Protein AF-A0A2N1PEF2-F1 (afdb_monomer_lite)

Secondary structure (DSSP, 8-state):
--SSHHHHHHHHHTTS-----SHHHHHHHHHHHHHHHHHHHHSSTTGGGSSEE-S-EE----SEETTEEEEEEES-TTTB-TT-EE---SSPBPPGGG-TT--GGGGTT--B-EEEEEEEEEEETTEEEEEEEEEEE---TT----TT--

Structure (mmCIF, N/CA/C/O backbone):
data_AF-A0A2N1PEF2-F1
#
_entry.id   AF-A0A2N1PEF2-F1
#
loop_
_atom_site.group_PDB
_atom_site.id
_atom_site.type_symbol
_atom_site.label_atom_id
_atom_site.label_alt_id
_atom_site.label_comp_id
_atom_site.label_asym_id
_atom_site.label_entity_id
_atom_site.label_seq_id
_atom_site.pdbx_PDB_ins_code
_atom_site.Cartn_x
_atom_site.Cartn_y
_atom_site.Cartn_z
_atom_site.occupancy
_atom_site.B_iso_or_equiv
_atom_site.auth_seq_id
_atom_site.auth_comp_id
_atom_site.auth_asym_id
_atom_site.auth_atom_id
_atom_site.pdbx_PDB_model_num
ATOM 1 N N . MET A 1 1 ? -37.847 20.681 74.603 1.00 48.91 1 MET A N 1
ATOM 2 C CA . MET A 1 1 ? -37.487 19.492 73.796 1.00 48.91 1 MET A CA 1
ATOM 3 C C . MET A 1 1 ? -37.968 19.676 72.354 1.00 48.91 1 MET A C 1
ATOM 5 O O . MET A 1 1 ? -39.113 19.333 72.107 1.00 48.91 1 MET A O 1
ATOM 9 N N . ARG A 1 2 ? -37.199 20.289 71.426 1.00 50.56 2 ARG A N 1
ATOM 10 C CA . ARG A 1 2 ? -37.565 20.309 69.977 1.00 50.56 2 ARG A CA 1
ATOM 11 C C . ARG A 1 2 ? -36.573 20.969 68.991 1.00 50.56 2 ARG A C 1
ATOM 13 O O . ARG A 1 2 ? -37.009 21.452 67.956 1.00 50.56 2 ARG A O 1
ATOM 20 N N . LYS A 1 3 ? -35.264 21.057 69.276 1.00 48.34 3 LYS A N 1
ATOM 21 C CA . LYS A 1 3 ? -34.324 21.768 68.368 1.00 48.34 3 LYS A CA 1
ATOM 22 C C . LYS A 1 3 ? -33.043 21.025 67.971 1.00 48.34 3 LYS A C 1
ATOM 24 O O . LYS A 1 3 ? -32.338 21.507 67.099 1.00 48.34 3 LYS A O 1
ATOM 29 N N . THR A 1 4 ? -32.769 19.839 68.511 1.00 49.47 4 THR A N 1
ATOM 30 C CA . THR A 1 4 ? -31.557 19.066 68.166 1.00 49.47 4 THR A CA 1
ATOM 31 C C . THR A 1 4 ? -31.777 17.995 67.094 1.00 49.47 4 THR A C 1
ATOM 33 O O . THR A 1 4 ? -30.812 17.485 66.543 1.00 49.47 4 THR A O 1
ATOM 36 N N . TRP A 1 5 ? -33.027 17.687 66.731 1.00 48.59 5 TRP A N 1
ATOM 37 C CA . TRP A 1 5 ? -33.340 16.625 65.760 1.00 48.59 5 TRP A CA 1
ATOM 38 C C . TRP A 1 5 ? -33.164 17.028 64.287 1.00 48.59 5 TRP A C 1
ATOM 40 O O . TRP A 1 5 ? -32.996 16.166 63.435 1.00 48.59 5 TRP A O 1
ATOM 50 N N . ILE A 1 6 ? -33.164 18.328 63.977 1.00 52.44 6 ILE A N 1
ATOM 51 C CA . ILE A 1 6 ? -33.054 18.815 62.590 1.00 52.44 6 ILE A CA 1
ATOM 52 C C . ILE A 1 6 ? -31.586 18.828 62.121 1.00 52.44 6 ILE A C 1
ATOM 54 O O . ILE A 1 6 ? -31.307 18.573 60.954 1.00 52.44 6 ILE A O 1
ATOM 58 N N . LEU A 1 7 ? -30.630 19.029 63.036 1.00 47.38 7 LEU A N 1
ATOM 59 C CA . LEU A 1 7 ? -29.196 19.055 62.712 1.00 47.38 7 LEU A CA 1
ATOM 60 C C . LEU A 1 7 ? -28.595 17.656 62.482 1.00 47.38 7 LEU A C 1
ATOM 62 O O . LEU A 1 7 ? -27.690 17.524 61.664 1.00 47.38 7 LEU A O 1
ATOM 66 N N . SER A 1 8 ? -29.128 16.600 63.111 1.00 47.56 8 SER A N 1
ATOM 67 C CA . SER A 1 8 ? -28.684 15.219 62.840 1.00 47.56 8 SER A CA 1
ATOM 68 C C . SER A 1 8 ? -29.254 14.618 61.553 1.00 47.56 8 SER A C 1
ATOM 70 O O . SER A 1 8 ? -28.686 13.657 61.047 1.00 47.56 8 SER A O 1
ATOM 72 N N . PHE A 1 9 ? -30.336 15.171 60.992 1.00 50.09 9 PHE A N 1
ATOM 73 C CA . PHE A 1 9 ? -30.920 14.650 59.749 1.00 50.09 9 PHE A CA 1
ATOM 74 C C . PHE A 1 9 ? -30.227 15.207 58.493 1.00 50.09 9 PHE A C 1
ATOM 76 O O . PHE A 1 9 ? -30.11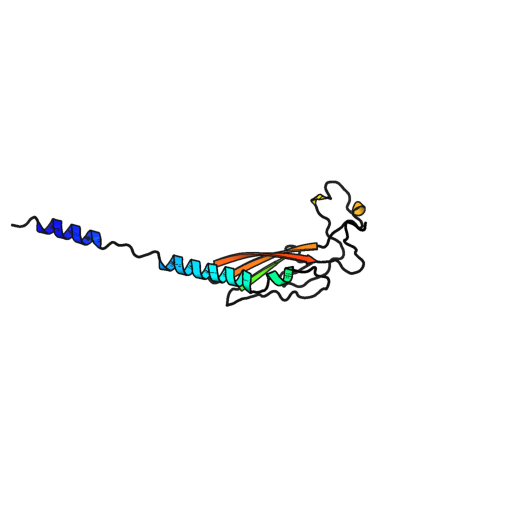1 14.516 57.486 1.00 50.09 9 PHE A O 1
ATOM 83 N N . ILE A 1 10 ? -29.690 16.430 58.568 1.00 51.28 10 ILE A N 1
ATOM 84 C CA . ILE A 1 10 ? -28.969 17.075 57.456 1.00 51.28 10 ILE A CA 1
ATOM 85 C C . ILE A 1 10 ? -27.554 16.489 57.282 1.00 51.28 10 ILE A C 1
ATOM 87 O O . ILE A 1 10 ? -27.076 16.381 56.156 1.00 51.28 10 ILE A O 1
ATOM 91 N N . LEU A 1 11 ? -26.912 16.022 58.361 1.00 47.91 11 LEU A N 1
ATOM 92 C CA . LEU A 1 11 ? -25.571 15.416 58.303 1.00 47.91 11 LEU A CA 1
ATOM 93 C C . LEU A 1 11 ? -25.562 13.983 57.722 1.00 47.91 11 LEU A C 1
ATOM 95 O O . LEU A 1 11 ? -24.517 13.496 57.301 1.00 47.91 11 LEU A O 1
ATOM 99 N N . LEU A 1 12 ? -26.714 13.303 57.684 1.00 49.22 12 LEU A N 1
ATOM 100 C CA . LEU A 1 12 ? -26.835 11.938 57.148 1.00 49.22 12 LEU A CA 1
ATOM 101 C C . LEU A 1 12 ? -27.172 11.898 55.648 1.00 49.22 12 LEU A C 1
ATOM 103 O O . LEU A 1 12 ? -26.946 10.881 54.999 1.00 49.22 12 LEU A O 1
ATOM 107 N N . ILE A 1 13 ? -27.664 13.005 55.083 1.00 50.69 13 ILE A N 1
ATOM 108 C CA . ILE A 1 13 ? -27.998 13.115 53.653 1.00 50.69 13 ILE A CA 1
ATOM 109 C C . ILE A 1 13 ? -26.765 13.503 52.816 1.00 50.69 13 ILE A C 1
ATOM 111 O O . ILE A 1 13 ? -26.676 13.142 51.645 1.00 50.69 13 ILE A O 1
ATOM 115 N N . SER A 1 14 ? -25.758 14.150 53.410 1.00 50.22 14 SER A N 1
ATOM 116 C CA . SER A 1 14 ? -24.517 14.526 52.715 1.00 50.22 14 SER A CA 1
ATOM 117 C C . SER A 1 14 ? -23.540 13.367 52.467 1.00 50.22 14 SER A C 1
ATOM 119 O O . SER A 1 14 ? -22.547 13.562 51.776 1.00 50.22 14 SER A O 1
ATOM 121 N N . LEU A 1 15 ? -23.800 12.168 53.001 1.00 51.78 15 LEU A N 1
ATOM 122 C CA . LEU A 1 15 ? -22.944 10.984 52.817 1.00 51.78 15 LEU A CA 1
ATOM 123 C C . LEU A 1 15 ? -23.380 10.048 51.676 1.00 51.78 15 LEU A C 1
ATOM 125 O O . LEU A 1 15 ? -22.686 9.072 51.412 1.00 51.78 15 LEU A O 1
ATOM 129 N N . PHE A 1 16 ? -24.479 10.347 50.972 1.00 49.69 16 PHE A N 1
ATOM 130 C CA . PHE A 1 16 ? -24.969 9.522 49.854 1.00 49.69 16 PHE A CA 1
ATOM 131 C C . PHE A 1 16 ? -24.700 10.095 48.455 1.00 49.69 16 PHE A C 1
ATOM 133 O O . PHE A 1 16 ? -25.044 9.460 47.463 1.00 49.69 16 PHE A O 1
ATOM 140 N N . LEU A 1 17 ? -24.009 11.233 48.342 1.00 52.44 17 LEU A N 1
ATOM 141 C CA . LEU A 1 17 ? -23.445 11.711 47.072 1.00 52.44 17 LEU A CA 1
ATOM 142 C C . LEU A 1 17 ? -22.046 11.112 46.846 1.00 52.44 17 LEU A C 1
ATOM 144 O O . LEU A 1 17 ? -21.080 11.817 46.570 1.00 52.44 17 LEU A O 1
ATOM 148 N N . ALA A 1 18 ? -21.924 9.790 46.969 1.00 58.78 18 ALA A N 1
ATOM 149 C CA . ALA A 1 18 ? -20.826 9.074 46.336 1.00 58.78 18 ALA A CA 1
ATOM 150 C C . ALA A 1 18 ? -21.165 8.993 44.843 1.00 58.78 18 ALA A C 1
ATOM 152 O O . ALA A 1 18 ? -21.872 8.086 44.407 1.00 58.78 18 ALA A O 1
ATOM 153 N N . GLY A 1 19 ? -20.726 9.995 44.078 1.00 54.53 19 GLY A N 1
ATOM 154 C CA . GLY A 1 19 ? -20.804 9.979 42.622 1.00 54.53 19 GLY A CA 1
ATOM 155 C C . GLY A 1 19 ? -20.163 8.702 42.081 1.00 54.53 19 GLY A C 1
ATOM 156 O O . GLY A 1 19 ? -18.949 8.528 42.148 1.00 54.53 19 GLY A O 1
ATOM 157 N N . CYS A 1 20 ? -20.989 7.791 41.577 1.00 58.84 20 CYS A N 1
ATOM 158 C CA . CYS A 1 20 ? -20.571 6.668 40.751 1.00 58.84 20 CYS A CA 1
ATOM 159 C C . CYS A 1 20 ? -21.032 6.958 39.327 1.00 58.84 20 CYS A C 1
ATOM 161 O O . CYS A 1 20 ? -22.061 6.450 38.903 1.00 58.84 20 CYS A O 1
ATOM 163 N N . GLU A 1 21 ? -20.289 7.780 38.591 1.00 60.12 21 GLU A N 1
ATOM 164 C CA . GLU A 1 21 ? -20.508 7.924 37.151 1.00 60.12 21 GLU A CA 1
ATOM 165 C C . GLU A 1 21 ? -19.210 8.368 36.466 1.00 60.12 21 GLU A C 1
ATOM 167 O O . GLU A 1 21 ? -18.934 9.553 36.365 1.00 60.12 21 GLU A O 1
ATOM 172 N N . GLU A 1 22 ? -18.376 7.394 36.070 1.00 57.22 22 GLU A N 1
ATOM 173 C CA . GLU A 1 22 ? -17.271 7.597 35.097 1.00 57.22 22 GLU A CA 1
ATOM 174 C C . GLU A 1 22 ? -16.561 6.291 34.670 1.00 57.22 22 GLU A C 1
ATOM 176 O O . GLU A 1 22 ? -15.832 6.246 33.677 1.00 57.22 22 GLU A O 1
ATOM 181 N N . LYS A 1 23 ? -16.757 5.186 35.401 1.00 58.44 23 LYS A N 1
ATOM 182 C CA . LYS A 1 23 ? -15.948 3.967 35.215 1.00 58.44 23 LYS A CA 1
ATOM 183 C C . LYS A 1 23 ? -16.292 3.123 33.982 1.00 58.44 23 LYS A C 1
ATOM 185 O O . LYS A 1 23 ? -15.449 2.366 33.526 1.00 58.44 23 LYS A O 1
ATOM 190 N N . THR A 1 24 ? -17.509 3.208 33.453 1.00 63.94 24 THR A N 1
ATOM 191 C CA . THR A 1 24 ? -17.955 2.357 32.333 1.00 63.94 24 THR A CA 1
ATOM 192 C C . THR A 1 24 ? -17.421 2.845 30.987 1.00 63.94 24 THR A C 1
ATOM 194 O O . THR A 1 24 ? -16.900 2.052 30.209 1.00 63.94 24 THR A O 1
ATOM 197 N N . VAL A 1 25 ? -17.462 4.159 30.754 1.00 70.50 25 VAL A N 1
ATOM 198 C CA . VAL A 1 25 ? -17.020 4.795 29.500 1.00 70.50 25 VAL A CA 1
ATOM 199 C C . VAL A 1 25 ? -15.512 4.632 29.272 1.00 70.50 25 VAL A C 1
ATOM 201 O O . VAL A 1 25 ? -15.057 4.436 28.147 1.00 70.50 25 VAL A O 1
ATOM 204 N N . THR A 1 26 ? -14.718 4.696 30.341 1.00 72.94 26 THR A N 1
ATOM 205 C CA . THR A 1 26 ? -13.254 4.570 30.265 1.00 72.94 26 THR A CA 1
ATOM 206 C C . THR A 1 26 ? -12.803 3.142 29.954 1.00 72.94 26 THR A C 1
ATOM 208 O O . THR A 1 26 ? -11.868 2.962 29.178 1.00 72.94 26 THR A O 1
ATOM 211 N N . VAL A 1 27 ? -13.498 2.134 30.490 1.00 76.38 27 VAL A N 1
ATOM 212 C CA . VAL A 1 27 ? -13.206 0.712 30.239 1.00 76.38 27 VAL A CA 1
ATOM 213 C C . VAL A 1 27 ? -13.552 0.308 28.802 1.00 76.38 27 VAL A C 1
ATOM 215 O O . VAL A 1 27 ? -12.750 -0.357 28.156 1.00 76.38 27 VAL A O 1
ATOM 218 N N . GLU A 1 28 ? -14.694 0.752 28.269 1.00 79.62 28 GLU A N 1
ATOM 219 C CA . GLU A 1 28 ? -15.080 0.480 26.873 1.00 79.62 28 GLU A CA 1
ATOM 220 C C . GLU A 1 28 ? -14.092 1.108 25.877 1.00 79.62 28 GLU A C 1
ATOM 222 O O . GLU A 1 28 ? -13.678 0.482 24.902 1.00 79.62 28 GLU A O 1
ATOM 227 N N . LYS A 1 29 ? -13.652 2.342 26.148 1.00 80.00 29 LYS A N 1
ATOM 228 C CA . LYS A 1 29 ? -12.669 3.035 25.310 1.00 80.00 29 LYS A CA 1
ATOM 229 C C . LYS A 1 29 ? -11.315 2.320 25.269 1.00 80.00 29 LYS A C 1
ATOM 231 O O . LYS A 1 29 ? -10.704 2.292 24.201 1.00 80.00 29 LYS A O 1
ATOM 236 N N . GLU A 1 30 ? -10.866 1.759 26.390 1.00 84.56 30 GLU A N 1
ATOM 237 C CA . GLU A 1 30 ? -9.624 0.983 26.451 1.00 84.56 30 GLU A CA 1
ATOM 238 C C . GLU A 1 30 ? -9.744 -0.328 25.660 1.00 84.56 30 GLU A C 1
ATOM 240 O O . GLU A 1 30 ? -8.859 -0.640 24.869 1.00 84.56 30 GLU A O 1
ATOM 245 N N . ASP A 1 31 ? -10.861 -1.050 25.778 1.00 90.56 31 ASP A N 1
ATOM 246 C CA . ASP A 1 31 ? -11.104 -2.287 25.018 1.00 90.56 31 ASP A CA 1
ATOM 247 C C . ASP A 1 31 ? -11.103 -2.050 23.495 1.00 90.56 31 ASP A C 1
ATOM 249 O O . ASP A 1 31 ? -10.424 -2.750 22.738 1.00 90.56 31 ASP A O 1
ATOM 253 N N . ILE A 1 32 ? -11.771 -0.984 23.036 1.00 93.12 32 ILE A N 1
ATOM 254 C CA . ILE A 1 32 ? -11.759 -0.572 21.622 1.00 93.12 32 ILE A CA 1
ATOM 255 C C . ILE A 1 32 ? -10.335 -0.269 21.146 1.00 93.12 32 ILE A C 1
ATOM 257 O O . ILE A 1 32 ? -9.945 -0.679 20.049 1.00 93.12 32 ILE A O 1
ATOM 261 N N . TYR A 1 33 ? -9.549 0.442 21.959 1.00 91.62 33 TYR A N 1
ATOM 262 C CA . TYR A 1 33 ? -8.162 0.750 21.628 1.00 91.62 33 TYR A CA 1
ATOM 263 C C . TYR A 1 33 ? -7.328 -0.528 21.486 1.00 91.62 33 TYR A C 1
ATOM 265 O O . TYR A 1 33 ? -6.626 -0.686 20.484 1.00 91.62 33 TYR A O 1
ATOM 273 N N . GLN A 1 34 ? -7.456 -1.472 22.423 1.00 93.44 34 GLN A N 1
ATOM 274 C CA . GLN A 1 34 ? -6.764 -2.760 22.351 1.00 93.44 34 GLN A CA 1
ATOM 275 C C . GLN A 1 34 ? -7.149 -3.538 21.091 1.00 93.44 34 GLN A C 1
ATOM 277 O O . GLN A 1 34 ? -6.282 -4.080 20.407 1.00 93.44 34 GLN A O 1
ATOM 282 N N . LYS A 1 35 ? -8.428 -3.524 20.711 1.00 95.81 35 LYS A N 1
ATOM 283 C CA . LYS A 1 35 ? -8.906 -4.167 19.483 1.00 95.81 35 LYS A CA 1
ATOM 284 C C . LYS A 1 35 ? -8.300 -3.556 18.215 1.00 95.81 35 LYS A C 1
ATOM 286 O O . LYS A 1 35 ? -7.921 -4.286 17.299 1.00 95.81 35 LYS A O 1
ATOM 291 N N . LEU A 1 36 ? -8.158 -2.230 18.161 1.00 96.38 36 LEU A N 1
ATOM 292 C CA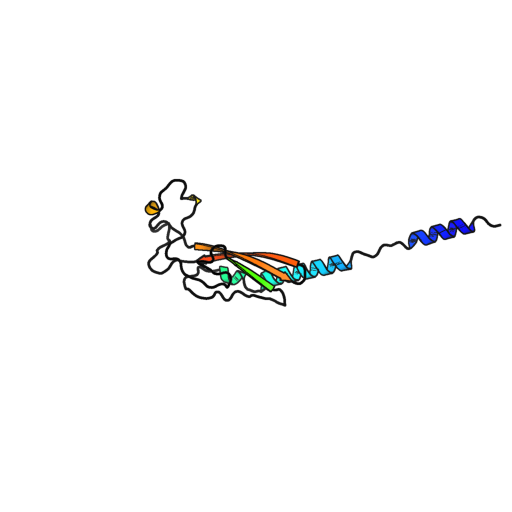 . LEU A 1 36 ? -7.479 -1.543 17.055 1.00 96.38 36 LEU A CA 1
ATOM 293 C C . LEU A 1 36 ? -5.981 -1.887 16.999 1.00 96.38 36 LEU A C 1
ATOM 295 O O . LEU A 1 36 ? -5.447 -2.090 15.910 1.00 96.38 36 LEU A O 1
ATOM 299 N N . VAL A 1 37 ? -5.312 -1.994 18.151 1.00 94.56 37 VAL A N 1
ATOM 300 C CA . VAL A 1 37 ? -3.898 -2.408 18.240 1.00 94.56 37 VAL A CA 1
ATOM 301 C C . VAL A 1 37 ? -3.709 -3.861 17.790 1.00 94.56 37 VAL A C 1
ATOM 303 O O . VAL A 1 37 ? -2.780 -4.157 17.034 1.00 94.56 37 VAL A O 1
ATOM 306 N N . MET A 1 38 ? -4.601 -4.769 18.198 1.00 93.94 38 MET A N 1
ATOM 307 C CA . MET A 1 38 ? -4.585 -6.161 17.739 1.00 93.94 38 MET A CA 1
ATOM 308 C C . MET A 1 38 ? -4.787 -6.248 16.227 1.00 93.94 38 MET A C 1
ATOM 310 O O . MET A 1 38 ? -4.024 -6.939 15.563 1.00 93.94 38 MET A O 1
ATOM 314 N N . ALA A 1 39 ? -5.741 -5.503 15.662 1.00 95.88 39 ALA A N 1
ATOM 315 C CA . ALA A 1 39 ? -5.959 -5.481 14.217 1.00 95.88 39 ALA A CA 1
ATOM 316 C C . ALA A 1 39 ? -4.739 -4.949 13.442 1.00 95.88 39 ALA A C 1
ATOM 318 O O . ALA A 1 39 ? -4.369 -5.516 12.415 1.00 95.88 39 ALA A O 1
ATOM 319 N N . GLU A 1 40 ? -4.069 -3.905 13.936 1.00 93.62 40 GLU A N 1
ATOM 320 C CA . GLU A 1 40 ? -2.820 -3.415 13.335 1.00 93.62 40 GLU A CA 1
ATOM 321 C C . GLU A 1 40 ? -1.732 -4.500 13.344 1.00 93.62 40 GLU A C 1
ATOM 323 O O . GLU A 1 40 ? -1.079 -4.734 12.329 1.00 93.62 40 GLU A O 1
ATOM 328 N N . THR A 1 41 ? -1.585 -5.204 14.469 1.00 92.19 41 THR A N 1
ATOM 329 C CA . THR A 1 41 ? -0.508 -6.182 14.683 1.00 92.19 41 THR A CA 1
ATOM 330 C C . THR A 1 41 ? -0.759 -7.515 13.970 1.00 92.19 41 THR A C 1
ATOM 332 O O . THR A 1 41 ? 0.177 -8.125 13.463 1.00 92.19 41 THR A O 1
ATOM 335 N N . LEU A 1 42 ? -2.013 -7.977 13.928 1.00 93.88 42 LEU A N 1
ATOM 336 C CA . LEU A 1 42 ? -2.381 -9.353 13.563 1.00 93.88 42 LEU A CA 1
ATOM 337 C C . LEU A 1 42 ? -3.092 -9.478 12.212 1.00 93.88 42 LEU A C 1
ATOM 339 O O . LEU A 1 42 ? -3.279 -10.589 11.726 1.00 93.88 42 LEU A O 1
ATOM 343 N N . SER A 1 43 ? -3.459 -8.369 11.565 1.00 90.06 43 SER A N 1
ATOM 344 C CA . SER A 1 43 ? -4.065 -8.411 10.222 1.00 90.06 43 SER A CA 1
ATOM 345 C C . SER A 1 43 ? -3.127 -8.948 9.132 1.00 90.06 43 SER A C 1
ATOM 347 O O . SER A 1 43 ? -3.586 -9.239 8.031 1.00 90.06 43 SER A O 1
ATOM 349 N N . GLY A 1 44 ? -1.820 -9.047 9.397 1.00 87.81 44 GLY A N 1
ATOM 350 C CA . GLY A 1 44 ? -0.814 -9.447 8.408 1.00 87.81 44 GLY A CA 1
ATOM 351 C C . GLY A 1 44 ? -0.399 -8.322 7.452 1.00 87.81 44 GLY A C 1
ATOM 352 O O . GLY A 1 44 ? 0.385 -8.550 6.533 1.00 87.81 44 GLY A O 1
ATOM 353 N N . MET A 1 45 ? -0.874 -7.085 7.657 1.00 89.69 45 MET A N 1
ATOM 354 C CA . MET A 1 45 ? -0.537 -5.955 6.779 1.00 89.69 45 MET A CA 1
ATOM 355 C C . MET A 1 45 ? 0.963 -5.609 6.781 1.00 89.69 45 MET A C 1
ATOM 357 O O . MET A 1 45 ? 1.509 -5.237 5.745 1.00 89.69 45 MET A O 1
ATOM 361 N N . SER A 1 46 ? 1.639 -5.777 7.925 1.00 87.69 46 SER A N 1
ATOM 362 C CA . SER A 1 46 ? 3.076 -5.501 8.075 1.00 87.69 46 SER A CA 1
ATOM 363 C C . SER A 1 46 ? 3.949 -6.548 7.376 1.00 87.69 46 SER A C 1
ATOM 365 O O . SER A 1 46 ? 4.987 -6.223 6.818 1.00 87.69 46 SER A O 1
ATOM 367 N N . GLU A 1 47 ? 3.515 -7.808 7.306 1.00 89.62 47 GLU A N 1
ATOM 368 C CA . GLU A 1 47 ? 4.299 -8.877 6.663 1.00 89.62 47 GLU A CA 1
ATOM 369 C C . GLU A 1 47 ? 4.537 -8.603 5.170 1.00 89.62 47 GLU A C 1
ATOM 371 O O . GLU A 1 47 ? 5.563 -8.994 4.605 1.00 89.62 47 GLU A O 1
ATOM 376 N N . LYS A 1 48 ? 3.619 -7.853 4.548 1.00 87.44 48 LYS A N 1
ATOM 377 C CA . LYS A 1 48 ? 3.670 -7.450 3.140 1.00 87.44 48 LYS A CA 1
ATOM 378 C C . LYS A 1 48 ? 4.817 -6.484 2.825 1.00 87.44 48 LYS A C 1
ATOM 380 O O . LYS A 1 48 ? 5.186 -6.372 1.661 1.00 87.44 48 LYS A O 1
ATOM 385 N N . THR A 1 49 ? 5.396 -5.813 3.822 1.00 90.31 49 THR A N 1
ATOM 386 C CA . THR A 1 49 ? 6.453 -4.802 3.627 1.00 90.31 49 THR A CA 1
ATOM 387 C C . THR A 1 49 ? 7.873 -5.370 3.710 1.00 90.31 49 THR A C 1
ATOM 389 O O . THR A 1 49 ? 8.844 -4.659 3.468 1.00 90.31 49 THR A O 1
ATOM 392 N N . SER A 1 50 ? 8.017 -6.657 4.040 1.00 88.88 50 SER A N 1
ATOM 393 C CA . SER A 1 50 ? 9.305 -7.275 4.391 1.00 88.88 50 SER A CA 1
ATOM 394 C C . SER A 1 50 ? 10.269 -7.500 3.220 1.00 88.88 50 SER A C 1
ATOM 396 O O . SER A 1 50 ? 11.437 -7.820 3.441 1.00 88.88 50 SER A O 1
ATOM 398 N N . THR A 1 51 ? 9.809 -7.356 1.975 1.00 89.69 51 THR A N 1
ATOM 399 C CA . THR A 1 51 ? 10.611 -7.655 0.783 1.00 89.69 51 THR A CA 1
ATOM 400 C C . THR A 1 51 ? 10.445 -6.600 -0.301 1.00 89.69 51 THR A C 1
ATOM 402 O O . THR A 1 51 ? 9.446 -5.883 -0.356 1.00 89.69 51 THR A O 1
ATOM 405 N N . VAL A 1 52 ? 11.444 -6.517 -1.183 1.00 92.38 52 VAL A N 1
ATOM 406 C CA . VAL A 1 52 ? 11.370 -5.679 -2.381 1.00 92.38 52 VAL A CA 1
ATOM 407 C C . VAL A 1 52 ? 10.407 -6.317 -3.375 1.00 92.38 52 VAL A C 1
ATOM 409 O O . VAL A 1 52 ? 10.606 -7.459 -3.795 1.00 92.38 52 VAL A O 1
ATOM 412 N N . ILE A 1 53 ? 9.402 -5.558 -3.795 1.00 95.25 53 ILE A N 1
ATOM 413 C CA . ILE A 1 53 ? 8.444 -5.966 -4.817 1.00 95.25 53 ILE A CA 1
ATOM 414 C C . ILE A 1 53 ? 9.108 -5.846 -6.187 1.00 95.25 53 ILE A C 1
ATOM 416 O O . ILE A 1 53 ? 9.662 -4.805 -6.537 1.00 95.25 53 ILE A O 1
ATOM 420 N N . ARG A 1 54 ? 9.067 -6.932 -6.961 1.00 94.25 54 ARG A N 1
ATOM 421 C CA . ARG A 1 54 ? 9.709 -7.038 -8.285 1.00 94.25 54 ARG A CA 1
ATOM 422 C C . ARG A 1 54 ? 8.756 -7.471 -9.394 1.00 94.25 54 ARG A C 1
ATOM 424 O O . ARG A 1 54 ? 9.187 -7.681 -10.522 1.00 94.25 54 ARG A O 1
ATOM 431 N N . THR A 1 55 ? 7.487 -7.654 -9.064 1.00 95.00 55 THR A N 1
ATOM 432 C CA . THR A 1 55 ? 6.451 -8.102 -9.989 1.00 95.00 55 THR A CA 1
ATOM 433 C C . THR A 1 55 ? 5.216 -7.243 -9.793 1.00 95.00 55 THR A C 1
ATOM 435 O O . THR A 1 55 ? 4.916 -6.837 -8.670 1.00 95.00 55 THR A O 1
ATOM 438 N N . GLU A 1 56 ? 4.509 -6.988 -10.885 1.00 96.81 56 GLU A N 1
ATOM 439 C CA . GLU A 1 56 ? 3.190 -6.361 -10.859 1.00 96.81 56 GLU A CA 1
ATOM 440 C C . GLU A 1 56 ? 2.153 -7.281 -10.210 1.00 96.81 56 GLU A C 1
ATOM 442 O O . GLU A 1 56 ? 2.363 -8.492 -10.065 1.00 96.81 56 GLU A O 1
ATOM 447 N N . GLY A 1 57 ? 1.018 -6.688 -9.853 1.00 96.81 57 GLY A N 1
ATOM 448 C CA . GLY A 1 57 ? -0.149 -7.392 -9.341 1.00 96.81 57 GLY A CA 1
ATOM 449 C C . GLY A 1 57 ? -0.569 -6.928 -7.954 1.00 96.81 57 GLY A C 1
ATOM 450 O O . GLY A 1 57 ? -0.064 -5.949 -7.405 1.00 96.81 57 GLY A O 1
ATOM 451 N N . ASN A 1 58 ? -1.533 -7.640 -7.380 1.00 97.06 58 ASN A N 1
ATOM 452 C CA . ASN A 1 58 ? -2.204 -7.192 -6.170 1.00 97.06 58 ASN A CA 1
ATOM 453 C C . ASN A 1 58 ? -1.533 -7.705 -4.885 1.00 97.06 58 ASN A C 1
ATOM 455 O O . ASN A 1 58 ? -1.348 -8.909 -4.698 1.00 97.06 58 ASN A O 1
ATOM 459 N N . LEU A 1 59 ? -1.263 -6.805 -3.937 1.00 96.00 59 LEU A N 1
ATOM 460 C CA . LEU A 1 59 ? -0.692 -7.140 -2.624 1.00 96.00 59 LEU A CA 1
ATOM 461 C C . LEU A 1 59 ? -1.644 -7.939 -1.722 1.00 96.00 59 LEU A C 1
ATOM 463 O O . LEU A 1 59 ? -1.203 -8.550 -0.739 1.00 96.00 59 LEU A O 1
ATOM 467 N N . SER A 1 60 ? -2.937 -7.958 -2.058 1.00 95.44 60 SER A N 1
ATOM 468 C CA . SER A 1 60 ? -4.013 -8.563 -1.273 1.00 95.44 60 SER A CA 1
ATOM 469 C C . SER A 1 60 ? -4.010 -8.029 0.160 1.00 95.44 60 SER A C 1
ATOM 471 O O . SER A 1 60 ? -3.892 -8.792 1.122 1.00 95.44 60 SER A O 1
ATOM 473 N N . LEU A 1 61 ? -4.047 -6.699 0.294 1.00 95.81 61 LEU A N 1
ATOM 474 C CA . LEU A 1 61 ? -4.066 -6.035 1.595 1.00 95.81 61 LEU A CA 1
ATOM 475 C C . LEU A 1 61 ? -5.406 -6.307 2.305 1.00 95.81 61 LEU A C 1
ATOM 477 O O . LEU A 1 61 ? -6.461 -6.180 1.679 1.00 95.81 61 L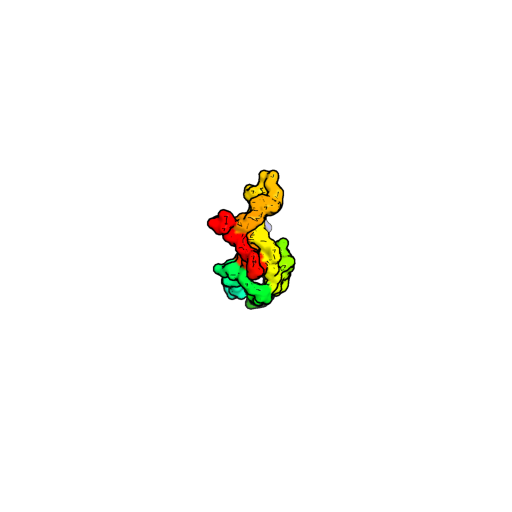EU A O 1
ATOM 481 N N . PRO A 1 62 ? -5.397 -6.685 3.594 1.00 96.25 62 PRO A N 1
ATOM 482 C CA . PRO A 1 62 ? -6.617 -6.995 4.331 1.00 96.25 62 PRO A CA 1
ATOM 483 C C . PRO A 1 62 ? -7.464 -5.736 4.546 1.00 96.25 62 PRO A C 1
ATOM 485 O O . PRO A 1 62 ? -7.011 -4.764 5.132 1.00 96.25 62 PRO A O 1
ATOM 488 N N . THR A 1 63 ? -8.733 -5.754 4.151 1.00 97.12 63 THR A N 1
ATOM 489 C CA . THR A 1 63 ? -9.639 -4.608 4.367 1.00 97.12 63 THR A CA 1
ATOM 490 C C . THR A 1 63 ? -10.409 -4.690 5.685 1.00 97.12 63 THR A C 1
ATOM 492 O O . THR A 1 63 ? -11.135 -3.760 6.036 1.00 97.12 63 THR A O 1
ATOM 495 N N . ALA A 1 64 ? -10.282 -5.800 6.419 1.00 96.81 64 ALA A N 1
ATOM 496 C CA . ALA A 1 64 ? -10.888 -5.974 7.731 1.00 96.81 64 ALA A CA 1
ATOM 497 C C . ALA A 1 64 ? -10.164 -7.029 8.581 1.00 96.81 64 ALA A C 1
ATOM 499 O O . ALA A 1 64 ? -9.585 -7.975 8.049 1.00 96.81 64 ALA A O 1
ATOM 500 N N . TYR A 1 65 ? -10.260 -6.897 9.905 1.00 96.69 65 TYR A N 1
ATOM 501 C CA . TYR A 1 65 ? -9.829 -7.910 10.874 1.00 96.69 65 TYR A CA 1
ATOM 502 C C . TYR A 1 65 ? -10.729 -7.864 12.113 1.00 96.69 65 TYR A C 1
ATOM 504 O O . TYR A 1 65 ? -10.900 -6.804 12.710 1.00 96.69 65 TYR A O 1
ATOM 512 N N . GLU A 1 66 ? -11.346 -8.991 12.483 1.00 94.88 66 GLU A N 1
ATOM 513 C CA . GLU A 1 66 ? -12.251 -9.100 13.645 1.00 94.88 66 GLU A CA 1
ATOM 514 C C . GLU A 1 66 ? -13.306 -7.973 13.731 1.00 94.88 66 GLU A C 1
ATOM 516 O O . GLU A 1 66 ? -13.638 -7.475 14.803 1.00 94.88 66 GLU A O 1
ATOM 521 N N . GLY A 1 67 ? -13.835 -7.514 12.593 1.00 95.56 67 GLY A N 1
ATOM 522 C CA . GLY A 1 67 ? -14.821 -6.426 12.521 1.00 95.56 67 GLY A CA 1
ATOM 523 C C . GLY A 1 67 ? -14.245 -5.004 12.576 1.00 95.56 67 GLY A C 1
ATOM 524 O O . GLY A 1 67 ? -15.011 -4.052 12.490 1.00 95.56 67 GLY A O 1
ATOM 525 N N . VAL A 1 68 ? -12.925 -4.837 12.705 1.00 97.75 68 VAL A N 1
ATOM 526 C CA . VAL A 1 68 ? -12.230 -3.571 12.419 1.00 97.75 68 VAL A CA 1
ATOM 527 C C . VAL A 1 68 ? -12.149 -3.395 10.907 1.00 97.75 68 VAL A C 1
ATOM 529 O O . VAL A 1 68 ? -11.708 -4.311 10.218 1.00 97.75 68 VAL A O 1
ATOM 532 N N . THR A 1 69 ? -12.533 -2.228 10.398 1.00 98.31 69 THR A N 1
ATOM 533 C CA . THR A 1 69 ? -12.363 -1.851 8.988 1.00 98.31 69 THR A CA 1
ATOM 534 C C . THR A 1 69 ? -10.982 -1.245 8.784 1.00 98.31 69 THR A C 1
ATOM 536 O O . THR A 1 69 ? -10.552 -0.416 9.583 1.00 98.31 69 THR A O 1
ATOM 539 N N . ILE A 1 70 ? -10.295 -1.618 7.707 1.00 98.06 70 ILE A N 1
ATOM 540 C CA . ILE A 1 70 ? -8.952 -1.139 7.371 1.00 98.06 70 ILE A CA 1
ATOM 541 C C . ILE A 1 70 ? -9.017 -0.454 6.005 1.00 98.06 70 ILE A C 1
ATOM 543 O O . ILE A 1 70 ? -9.453 -1.046 5.021 1.00 98.06 70 ILE A O 1
ATOM 547 N N . THR A 1 71 ? -8.613 0.813 5.952 1.00 98.19 71 THR A N 1
ATOM 548 C CA . THR A 1 71 ? -8.596 1.632 4.732 1.00 98.19 71 THR A CA 1
ATOM 549 C C . THR A 1 71 ? -7.178 2.088 4.424 1.00 98.19 71 THR A C 1
ATOM 551 O O . THR A 1 71 ? -6.427 2.431 5.338 1.00 98.19 71 THR A O 1
ATOM 554 N N . TYR A 1 72 ? -6.833 2.118 3.138 1.00 98.38 72 TYR A N 1
ATOM 555 C CA . TYR A 1 72 ? -5.498 2.428 2.643 1.00 98.38 72 TYR A CA 1
ATOM 556 C C . TYR A 1 72 ? -5.511 3.660 1.740 1.00 98.38 72 TYR A C 1
ATOM 558 O O . TYR A 1 72 ? -6.387 3.810 0.888 1.00 98.38 72 TYR A O 1
ATOM 566 N N . THR A 1 73 ? -4.48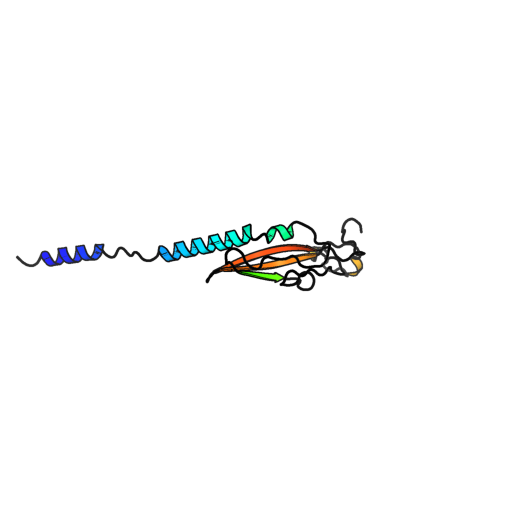8 4.497 1.889 1.00 98.56 73 THR A N 1
ATOM 567 C CA . THR A 1 73 ? -4.217 5.631 1.005 1.00 98.56 73 THR A CA 1
ATOM 568 C C . THR A 1 73 ? -2.742 5.620 0.636 1.00 98.56 73 THR A C 1
ATOM 570 O O . THR A 1 73 ? -1.879 5.852 1.483 1.00 98.56 73 THR A O 1
ATOM 573 N N . SER A 1 74 ? -2.440 5.348 -0.629 1.00 98.31 74 SER A N 1
ATOM 574 C CA . SER A 1 74 ? -1.077 5.419 -1.144 1.00 98.31 74 SER A CA 1
ATOM 575 C C . SER A 1 74 ? -0.670 6.863 -1.400 1.00 98.31 74 SER A C 1
ATOM 577 O O . SER A 1 74 ? -1.458 7.670 -1.895 1.00 98.31 74 SER A O 1
ATOM 579 N N . ARG A 1 75 ? 0.588 7.183 -1.094 1.00 97.75 75 ARG A N 1
ATOM 580 C CA . ARG A 1 75 ? 1.200 8.463 -1.477 1.00 97.75 75 ARG A CA 1
ATOM 581 C C . ARG A 1 75 ? 1.740 8.468 -2.906 1.00 97.75 75 ARG A C 1
ATOM 583 O O . ARG A 1 75 ? 2.010 9.542 -3.428 1.00 97.75 75 ARG A O 1
ATOM 590 N N . ASN A 1 76 ? 1.851 7.287 -3.514 1.00 97.19 76 ASN A N 1
ATOM 591 C CA . ASN A 1 76 ? 2.285 7.060 -4.891 1.00 97.19 76 ASN A CA 1
ATOM 592 C C . ASN A 1 76 ? 1.287 6.116 -5.581 1.00 97.19 76 ASN A C 1
ATOM 594 O O . ASN A 1 76 ? 1.613 4.947 -5.825 1.00 97.19 76 ASN A O 1
ATOM 598 N N . PRO A 1 77 ? 0.036 6.562 -5.817 1.00 97.81 77 PRO A N 1
ATOM 599 C CA . PRO A 1 77 ? -1.020 5.725 -6.392 1.00 97.81 77 PRO A CA 1
ATOM 600 C C . PRO A 1 77 ? -0.688 5.175 -7.787 1.00 97.81 77 PRO A C 1
ATOM 602 O O . PRO A 1 77 ? -1.289 4.190 -8.204 1.00 97.81 77 PRO A O 1
ATOM 605 N N . GLU A 1 78 ? 0.262 5.792 -8.488 1.00 96.44 78 GLU A N 1
ATOM 606 C CA . GLU A 1 78 ? 0.81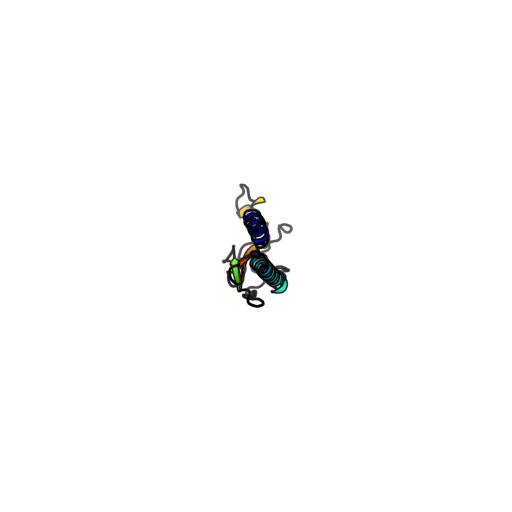2 5.350 -9.768 1.00 96.44 78 GLU A CA 1
ATOM 607 C C . GLU A 1 78 ? 1.734 4.123 -9.667 1.00 96.44 78 GLU A C 1
ATOM 609 O O . GLU A 1 78 ? 1.911 3.430 -10.664 1.00 96.44 78 GLU A O 1
ATOM 614 N N . ILE A 1 79 ? 2.297 3.834 -8.485 1.00 96.69 79 ILE A N 1
ATOM 615 C CA . ILE A 1 79 ? 3.159 2.662 -8.241 1.00 96.69 79 ILE A CA 1
ATOM 616 C C . ILE A 1 79 ? 2.414 1.605 -7.434 1.00 96.69 79 ILE A C 1
ATOM 618 O O . ILE A 1 79 ? 2.429 0.429 -7.786 1.00 96.69 79 ILE A O 1
ATOM 622 N N . ILE A 1 80 ? 1.751 2.010 -6.349 1.00 98.25 80 ILE A N 1
ATOM 623 C CA . ILE A 1 80 ? 0.843 1.138 -5.603 1.00 98.25 80 ILE A CA 1
ATOM 624 C C . ILE A 1 80 ? -0.457 1.895 -5.405 1.00 98.25 80 ILE A C 1
ATOM 626 O O . ILE A 1 80 ? -0.471 2.909 -4.715 1.00 98.25 80 ILE A O 1
ATOM 630 N N . SER A 1 81 ? -1.553 1.414 -5.980 1.00 98.50 81 SER A N 1
ATOM 631 C CA . SER A 1 81 ? -2.860 2.058 -5.825 1.00 98.50 81 SER A CA 1
ATOM 632 C C . SER A 1 81 ? -3.411 1.928 -4.396 1.00 98.50 81 SER A C 1
ATOM 634 O O . SER A 1 81 ? -2.960 1.103 -3.600 1.00 98.50 81 SER A O 1
ATOM 636 N N . ASN A 1 82 ? -4.470 2.682 -4.077 1.00 98.19 82 ASN A N 1
ATOM 637 C CA . ASN A 1 82 ? -5.176 2.573 -2.788 1.00 98.19 82 ASN A CA 1
ATOM 638 C C . ASN A 1 82 ? -5.773 1.176 -2.530 1.00 98.19 82 ASN A C 1
ATOM 640 O O . ASN A 1 82 ? -6.060 0.837 -1.388 1.00 98.19 82 ASN A O 1
ATOM 644 N N . ASN A 1 83 ? -5.930 0.353 -3.571 1.00 97.12 83 ASN A N 1
ATOM 645 C CA . ASN A 1 83 ? -6.425 -1.020 -3.459 1.00 97.12 83 ASN A CA 1
ATOM 646 C C . ASN A 1 83 ? -5.286 -2.060 -3.423 1.00 97.12 83 ASN A C 1
ATOM 648 O O . ASN A 1 83 ? -5.544 -3.259 -3.516 1.00 97.12 83 ASN A O 1
ATOM 652 N N . GLY A 1 84 ? -4.027 -1.616 -3.327 1.00 97.12 84 GLY A N 1
ATOM 653 C CA . GLY A 1 84 ? -2.856 -2.492 -3.275 1.00 97.12 84 GLY A CA 1
ATOM 654 C C . GLY A 1 84 ? -2.432 -3.073 -4.626 1.00 97.12 84 GLY A C 1
ATOM 655 O O . GLY A 1 84 ? -1.686 -4.047 -4.642 1.00 97.12 84 GLY A O 1
ATOM 656 N N . GLU A 1 85 ? -2.902 -2.514 -5.742 1.00 98.38 85 GLU A N 1
ATOM 657 C CA . GLU A 1 85 ? -2.437 -2.906 -7.081 1.00 98.38 85 GLU A CA 1
ATOM 658 C C . GLU A 1 85 ? -1.065 -2.296 -7.372 1.00 98.38 85 GLU A C 1
ATOM 660 O O . GLU A 1 85 ? -0.937 -1.072 -7.308 1.00 98.38 85 GLU A O 1
ATOM 665 N N . VAL A 1 86 ? -0.075 -3.128 -7.698 1.00 98.31 86 VAL A N 1
ATOM 666 C CA . VAL A 1 86 ? 1.300 -2.716 -8.004 1.00 98.31 86 VAL A CA 1
ATOM 667 C C . VAL A 1 86 ? 1.500 -2.565 -9.508 1.00 98.31 86 VAL A C 1
ATOM 669 O O . VAL A 1 86 ? 1.276 -3.508 -10.264 1.00 98.31 86 VAL A O 1
ATOM 672 N N . THR A 1 87 ? 2.018 -1.407 -9.914 1.00 97.44 87 THR A N 1
ATOM 673 C CA . THR A 1 87 ? 2.585 -1.139 -11.242 1.00 97.44 87 THR A CA 1
ATOM 674 C C . THR A 1 87 ? 4.074 -0.847 -11.087 1.00 97.44 87 THR A C 1
ATOM 676 O O . THR A 1 87 ? 4.466 -0.014 -10.268 1.00 97.44 87 THR A O 1
ATOM 679 N N . LEU A 1 88 ? 4.927 -1.541 -11.844 1.00 94.12 88 LEU A N 1
ATOM 680 C CA . LEU A 1 88 ? 6.371 -1.324 -11.744 1.00 94.12 88 LEU A CA 1
ATOM 681 C C . LEU A 1 88 ? 6.761 -0.020 -12.463 1.00 94.12 88 LEU A C 1
ATOM 683 O O . LEU A 1 88 ? 6.382 0.167 -13.623 1.00 94.12 88 LEU A O 1
ATOM 687 N N . PRO A 1 89 ? 7.541 0.871 -11.827 1.00 91.31 89 PRO A N 1
ATOM 688 C CA . PRO A 1 89 ? 7.932 2.136 -12.432 1.00 91.31 89 PRO A CA 1
ATOM 689 C C . PRO A 1 89 ? 8.945 1.9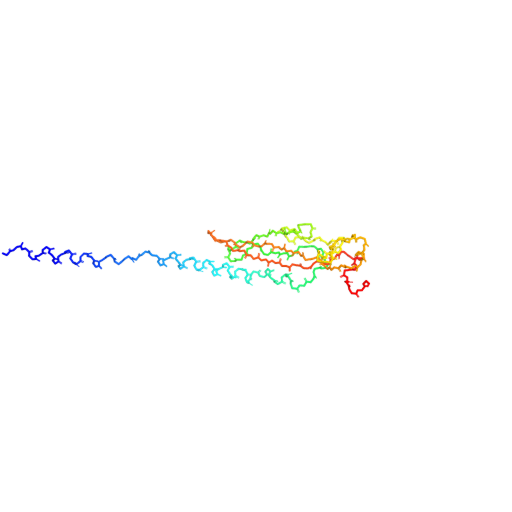42 -13.571 1.00 91.31 89 PRO A C 1
ATOM 691 O O . PRO A 1 89 ? 9.751 1.009 -13.578 1.00 91.31 89 PRO A O 1
ATOM 694 N N . LEU A 1 90 ? 8.921 2.875 -14.526 1.00 86.50 90 LEU A N 1
ATOM 695 C CA . LEU A 1 90 ? 9.869 2.976 -15.649 1.00 86.50 90 LEU A CA 1
ATOM 696 C C . LEU A 1 90 ? 11.071 3.875 -15.329 1.00 86.50 90 LEU A C 1
ATOM 698 O O . LEU A 1 90 ? 11.787 4.323 -16.217 1.00 86.50 90 LEU A O 1
ATOM 702 N N . THR A 1 91 ? 11.252 4.215 -14.064 1.00 81.62 91 THR A N 1
ATOM 703 C CA . THR A 1 91 ? 12.356 5.030 -13.579 1.00 81.62 91 THR A CA 1
ATOM 704 C C . THR A 1 91 ? 12.768 4.500 -12.223 1.00 81.62 91 THR A C 1
ATOM 706 O O . THR A 1 91 ? 11.999 3.830 -11.529 1.00 81.62 91 THR A O 1
ATOM 709 N N . CYS A 1 92 ? 13.990 4.805 -11.829 1.00 82.00 92 CYS A N 1
ATOM 710 C CA . CYS A 1 92 ? 14.427 4.568 -10.471 1.00 82.00 92 CYS A CA 1
ATOM 711 C C . CYS A 1 92 ? 14.104 5.776 -9.581 1.00 82.00 92 CYS A C 1
ATOM 713 O O . CYS A 1 92 ? 13.934 6.891 -10.079 1.00 82.00 92 CYS A O 1
ATOM 715 N N . TRP A 1 93 ? 14.035 5.557 -8.270 1.00 83.19 93 TRP A N 1
ATOM 716 C CA . TRP A 1 93 ? 13.855 6.640 -7.314 1.00 83.19 93 TRP A CA 1
ATOM 717 C C . TRP A 1 93 ? 15.149 7.424 -7.157 1.00 83.19 93 TRP A C 1
ATOM 719 O O . TRP A 1 93 ? 16.206 6.850 -6.885 1.00 83.19 93 TRP A O 1
ATOM 729 N N . ILE A 1 94 ? 15.040 8.740 -7.285 1.00 75.31 94 ILE A N 1
ATOM 730 C CA . ILE A 1 94 ? 16.143 9.658 -7.049 1.00 75.31 94 ILE A CA 1
ATOM 731 C C . ILE A 1 94 ? 15.943 10.230 -5.633 1.00 75.31 94 ILE A C 1
ATOM 733 O O . ILE A 1 94 ? 14.894 10.813 -5.339 1.00 75.31 94 ILE A O 1
ATOM 737 N N . GLU A 1 95 ? 16.923 10.093 -4.731 1.00 67.69 95 GLU A N 1
ATOM 738 C CA . GLU A 1 95 ? 16.828 10.666 -3.377 1.00 67.69 95 GLU A CA 1
ATOM 739 C C . GLU A 1 95 ? 16.981 12.195 -3.407 1.00 67.69 95 GLU A C 1
ATOM 741 O O . GLU A 1 95 ? 18.006 12.719 -3.833 1.00 67.69 95 GLU A O 1
ATOM 746 N N . SER A 1 96 ? 15.983 12.929 -2.897 1.00 59.75 96 SER A N 1
ATOM 747 C CA . SER A 1 96 ? 15.972 14.407 -2.888 1.00 59.75 96 SER A CA 1
ATOM 748 C C . SER A 1 96 ? 17.187 15.041 -2.191 1.00 59.75 96 SER A C 1
ATOM 750 O O . SER A 1 96 ? 17.567 16.168 -2.509 1.00 59.75 96 SER A O 1
ATOM 752 N N . ARG A 1 97 ? 17.815 14.332 -1.247 1.00 56.62 97 ARG A N 1
ATOM 753 C CA . ARG A 1 97 ? 19.001 14.809 -0.521 1.00 56.62 97 ARG A CA 1
ATOM 754 C C . ARG A 1 97 ? 20.234 14.934 -1.419 1.00 56.62 97 ARG A C 1
ATOM 756 O O . ARG A 1 97 ? 21.053 15.809 -1.157 1.00 56.62 97 ARG A O 1
ATOM 763 N N . ASP A 1 98 ? 20.322 14.126 -2.472 1.00 52.81 98 ASP A N 1
ATOM 764 C CA . ASP A 1 98 ? 21.460 14.131 -3.390 1.00 52.81 98 ASP A CA 1
ATOM 765 C C . ASP A 1 98 ? 21.254 15.101 -4.567 1.00 52.81 98 ASP A C 1
ATOM 767 O O . ASP A 1 98 ? 22.203 15.345 -5.298 1.00 52.81 98 ASP A O 1
ATOM 771 N N . GLN A 1 99 ? 20.057 15.696 -4.712 1.00 53.25 99 GLN A N 1
ATOM 772 C CA . GLN A 1 99 ? 19.583 16.477 -5.875 1.00 53.25 99 GLN A CA 1
ATOM 773 C C . GLN A 1 99 ? 19.625 18.006 -5.713 1.00 53.25 99 GLN A C 1
ATOM 775 O O . GLN A 1 99 ? 18.995 18.731 -6.486 1.00 53.25 99 GLN A O 1
ATOM 780 N N . GLN A 1 100 ? 20.283 18.547 -4.685 1.00 56.62 100 GLN A N 1
ATOM 781 C CA . GLN A 1 100 ? 20.258 19.998 -4.468 1.00 56.62 100 GLN A CA 1
ATOM 782 C C . GLN A 1 100 ? 21.110 20.743 -5.509 1.00 56.62 100 GLN A C 1
ATOM 784 O O . GLN A 1 100 ? 22.270 21.058 -5.260 1.00 56.62 100 GLN A O 1
ATOM 789 N N . GLY A 1 101 ? 20.488 21.080 -6.644 1.00 60.84 101 GLY A N 1
ATOM 790 C CA . GLY A 1 101 ? 21.037 21.977 -7.665 1.00 60.84 101 GLY A CA 1
ATOM 791 C C . GLY A 1 101 ? 21.665 21.303 -8.886 1.00 60.84 101 GLY A C 1
ATOM 792 O O . GLY A 1 101 ? 22.387 21.977 -9.614 1.00 60.84 101 GLY A O 1
ATOM 793 N N . THR A 1 102 ? 21.386 20.022 -9.116 1.00 60.00 102 THR A N 1
ATOM 794 C CA . THR A 1 102 ? 21.992 19.229 -10.193 1.00 60.00 102 THR A CA 1
ATOM 795 C C . THR A 1 102 ? 20.919 18.697 -11.142 1.00 60.00 102 THR A C 1
ATOM 797 O O . THR A 1 102 ? 19.832 18.322 -10.696 1.00 60.00 102 THR A O 1
ATOM 800 N N . ASP A 1 103 ? 21.210 18.663 -12.443 1.00 64.25 103 ASP A N 1
ATOM 801 C CA . ASP A 1 103 ? 20.265 18.197 -13.460 1.00 64.25 103 ASP A CA 1
ATOM 802 C C . ASP A 1 103 ? 20.025 16.679 -13.377 1.00 64.25 103 ASP A C 1
ATOM 804 O O . ASP A 1 103 ? 20.939 15.891 -13.140 1.00 64.25 103 ASP A O 1
ATOM 808 N N . ASN A 1 104 ? 18.779 16.252 -13.620 1.00 60.81 104 ASN A N 1
ATOM 809 C CA . ASN A 1 104 ? 18.361 14.842 -13.555 1.00 60.81 104 ASN A CA 1
ATOM 810 C C . ASN A 1 104 ? 19.199 13.910 -14.452 1.00 60.81 104 ASN A C 1
ATOM 812 O O . ASN A 1 104 ? 19.376 12.737 -14.122 1.00 60.81 104 ASN A O 1
ATOM 816 N N . ASP A 1 105 ? 19.721 14.430 -15.564 1.00 66.00 105 ASP A N 1
ATOM 817 C CA . ASP A 1 105 ? 20.546 13.682 -16.517 1.00 66.00 105 ASP A CA 1
ATOM 818 C C . ASP A 1 105 ? 21.903 13.262 -15.919 1.00 66.00 105 ASP A C 1
ATOM 820 O O . ASP A 1 105 ? 22.491 12.272 -16.358 1.00 66.00 105 ASP A O 1
ATOM 824 N N . GLU A 1 106 ? 22.378 13.952 -14.875 1.00 59.88 106 GLU A N 1
ATOM 825 C CA . GLU A 1 106 ? 23.614 13.607 -14.160 1.00 59.88 106 GLU A CA 1
ATOM 826 C C . GLU A 1 106 ? 23.447 12.392 -13.231 1.00 59.88 106 GLU A C 1
ATOM 828 O O . GLU A 1 106 ? 24.433 11.763 -12.851 1.00 59.88 106 GLU A O 1
ATOM 833 N N . TYR A 1 107 ? 22.205 12.008 -12.914 1.00 56.91 107 TYR A N 1
ATOM 834 C CA . TYR A 1 107 ? 21.874 10.833 -12.096 1.00 56.91 107 TYR A CA 1
ATOM 835 C C . TYR A 1 107 ? 21.462 9.621 -12.932 1.00 56.91 107 TYR A C 1
ATOM 837 O O . TYR A 1 107 ? 20.877 8.659 -12.417 1.00 56.91 107 TYR A O 1
ATOM 845 N N . ALA A 1 108 ? 21.764 9.629 -14.232 1.00 52.97 108 ALA A N 1
ATOM 846 C CA . ALA A 1 108 ? 21.632 8.439 -15.054 1.00 52.97 108 ALA A CA 1
ATOM 847 C C . ALA A 1 108 ? 22.414 7.286 -14.392 1.00 52.97 108 ALA A C 1
ATOM 849 O O . ALA A 1 108 ? 23.637 7.325 -14.288 1.00 52.97 108 ALA A O 1
ATOM 850 N N . ASN A 1 109 ? 21.693 6.251 -13.946 1.00 51.44 109 ASN A N 1
ATOM 851 C CA . ASN A 1 109 ? 22.205 5.056 -13.252 1.00 51.44 109 ASN A CA 1
ATOM 852 C C . ASN A 1 109 ? 22.575 5.208 -11.754 1.00 51.44 109 ASN A C 1
ATOM 854 O O . ASN A 1 109 ? 23.022 4.232 -11.157 1.00 51.44 109 ASN A O 1
ATOM 858 N N . LEU A 1 110 ? 22.329 6.359 -11.112 1.00 52.22 110 LEU A N 1
ATOM 859 C CA . LEU A 1 110 ? 22.569 6.585 -9.672 1.00 52.22 110 LEU A CA 1
ATOM 860 C C . LEU A 1 110 ? 21.263 6.635 -8.878 1.00 52.22 110 LEU A C 1
ATOM 862 O O . LEU A 1 110 ? 20.884 7.677 -8.358 1.00 52.22 110 LEU A O 1
ATOM 866 N N . ASN A 1 111 ? 20.538 5.525 -8.798 1.00 68.19 111 ASN A N 1
ATOM 867 C CA . ASN A 1 111 ? 19.188 5.564 -8.242 1.00 68.19 111 ASN A CA 1
ATOM 868 C C . ASN A 1 111 ? 18.866 4.322 -7.399 1.00 68.19 111 ASN A C 1
ATOM 870 O O . ASN A 1 111 ? 19.539 3.302 -7.530 1.00 68.19 111 ASN A O 1
ATOM 874 N N . ASP A 1 112 ? 17.839 4.399 -6.550 1.00 76.75 112 ASP A N 1
ATOM 875 C CA . ASP A 1 112 ? 17.383 3.315 -5.660 1.00 76.75 112 ASP A CA 1
ATOM 876 C C . ASP A 1 112 ? 15.984 2.805 -6.079 1.00 76.75 112 ASP A C 1
ATOM 878 O O . ASP A 1 112 ? 15.345 3.338 -6.993 1.00 76.75 112 ASP A O 1
ATOM 882 N N . ASN A 1 113 ? 15.502 1.742 -5.439 1.00 88.31 113 ASN A N 1
ATOM 883 C CA . ASN A 1 113 ? 14.119 1.288 -5.567 1.00 88.31 113 ASN A CA 1
ATOM 884 C C . ASN A 1 113 ? 13.154 2.333 -4.984 1.00 88.31 113 ASN A C 1
ATOM 886 O O . ASN A 1 113 ? 13.502 3.076 -4.069 1.00 88.31 113 ASN A O 1
ATOM 890 N N . TRP A 1 114 ? 11.911 2.351 -5.465 1.00 90.81 114 TRP A N 1
ATOM 891 C CA . TRP A 1 114 ? 10.900 3.306 -5.018 1.00 90.81 114 TRP A CA 1
ATOM 892 C C . TRP A 1 114 ? 10.399 3.005 -3.603 1.00 90.81 114 TRP A C 1
ATOM 894 O O . TRP A 1 114 ? 9.803 1.942 -3.396 1.00 90.81 114 TRP A O 1
ATOM 904 N N . PRO A 1 115 ? 10.574 3.929 -2.637 1.00 93.50 115 PRO A N 1
ATOM 905 C CA . PRO A 1 115 ? 9.909 3.840 -1.350 1.00 93.50 115 PRO A CA 1
ATOM 906 C C . PRO A 1 115 ? 8.460 4.313 -1.502 1.00 93.50 115 PRO A C 1
ATOM 908 O O . PRO A 1 115 ? 8.203 5.483 -1.773 1.00 93.50 115 PRO A O 1
ATOM 911 N N . VAL A 1 116 ? 7.498 3.417 -1.298 1.00 95.69 116 VAL A N 1
ATOM 912 C CA . VAL A 1 116 ? 6.071 3.748 -1.363 1.00 95.69 116 VAL A CA 1
ATOM 913 C C . VAL A 1 116 ? 5.473 3.686 0.032 1.00 95.69 116 VAL A C 1
ATOM 915 O O . VAL A 1 116 ? 5.424 2.629 0.662 1.00 95.69 116 VAL A O 1
ATOM 918 N N . VAL A 1 117 ? 5.003 4.830 0.524 1.00 97.06 117 VAL A N 1
ATOM 919 C CA . VAL A 1 117 ? 4.307 4.918 1.811 1.00 97.06 117 VAL A CA 1
ATOM 920 C C . VAL A 1 117 ? 2.808 4.782 1.586 1.00 97.06 117 VAL A C 1
ATOM 922 O O . VAL A 1 117 ? 2.215 5.546 0.822 1.00 97.06 117 VAL A O 1
ATOM 925 N N . ILE A 1 118 ? 2.190 3.852 2.309 1.00 97.81 118 ILE A N 1
ATOM 926 C CA . ILE A 1 118 ? 0.739 3.710 2.395 1.00 97.81 118 ILE A CA 1
ATOM 927 C C . ILE A 1 118 ? 0.298 4.116 3.798 1.00 97.81 118 ILE A C 1
ATOM 929 O O . ILE A 1 118 ? 0.709 3.523 4.798 1.00 97.81 118 ILE A O 1
ATOM 933 N N . ASP A 1 119 ? -0.543 5.143 3.865 1.00 98.12 119 ASP A N 1
ATOM 934 C CA . ASP A 1 119 ? -1.233 5.550 5.079 1.00 98.12 119 ASP A CA 1
ATOM 935 C C . ASP A 1 119 ? -2.410 4.598 5.329 1.00 98.12 119 ASP A C 1
ATOM 937 O O . ASP A 1 119 ? -3.224 4.349 4.439 1.00 98.12 119 ASP A O 1
ATOM 941 N N . VAL A 1 120 ? -2.492 4.056 6.543 1.00 98.00 120 VAL A N 1
ATOM 942 C CA . VAL A 1 120 ? -3.529 3.102 6.949 1.00 98.00 120 VAL A CA 1
ATOM 943 C C . VAL A 1 120 ? -4.412 3.740 8.007 1.00 98.00 120 VAL A C 1
ATOM 945 O O . VAL A 1 120 ? -3.908 4.342 8.956 1.00 98.00 120 VAL A O 1
ATOM 948 N N . VAL A 1 121 ? -5.726 3.574 7.880 1.00 98.19 121 VAL A N 1
ATOM 949 C CA . VAL A 1 121 ? -6.699 3.926 8.917 1.00 98.19 121 VAL A CA 1
ATOM 950 C C . VAL A 1 121 ? -7.475 2.678 9.309 1.00 98.19 121 VAL A C 1
ATOM 952 O O . VAL A 1 121 ? -8.168 2.083 8.486 1.00 98.19 121 VAL A O 1
ATOM 955 N N . LEU A 1 122 ? -7.361 2.301 10.578 1.00 98.12 122 LEU A N 1
ATOM 956 C CA . LEU A 1 122 ? -8.166 1.276 11.224 1.00 98.12 122 LEU A CA 1
ATOM 957 C C . LEU A 1 122 ? -9.340 1.958 11.919 1.00 98.12 122 LEU A C 1
ATOM 959 O O . LEU A 1 122 ? -9.130 2.884 12.701 1.00 98.12 122 LEU A O 1
ATOM 963 N N . SER A 1 123 ? -10.557 1.506 11.643 1.00 97.75 123 SER A N 1
ATOM 964 C CA . SER A 1 123 ? -11.786 2.072 12.191 1.00 97.75 123 SER A CA 1
ATOM 965 C C . SER A 1 123 ? -12.626 0.990 12.853 1.00 97.75 123 SER A C 1
ATOM 967 O O . SER A 1 123 ? -12.877 -0.068 12.271 1.00 97.75 123 SER A O 1
ATOM 969 N N . TYR A 1 124 ? -13.062 1.252 14.080 1.00 97.38 124 TYR A N 1
ATOM 970 C CA . TYR A 1 124 ? -13.996 0.398 14.796 1.00 97.38 124 TYR A CA 1
ATOM 971 C C . TYR A 1 124 ? -14.893 1.255 15.684 1.00 97.38 124 TYR A C 1
ATOM 973 O O . TYR A 1 124 ? -14.410 2.023 16.518 1.00 97.38 124 TYR A O 1
ATOM 981 N N . GLN A 1 125 ? -16.210 1.117 15.495 1.00 93.38 125 GLN A N 1
ATOM 982 C CA . GLN A 1 125 ? -17.215 1.958 16.149 1.00 93.38 125 GLN A CA 1
ATOM 983 C C . GLN A 1 125 ? -16.893 3.452 15.936 1.00 93.38 125 GLN A C 1
ATOM 985 O O . GLN A 1 125 ? -16.716 3.878 14.800 1.00 93.38 125 GLN A O 1
ATOM 990 N N . ASN A 1 126 ? -16.797 4.250 17.001 1.00 89.31 126 ASN A N 1
ATOM 991 C CA . ASN A 1 126 ? -16.524 5.689 16.920 1.00 89.31 126 ASN A CA 1
ATOM 992 C C . ASN A 1 126 ? -15.033 6.035 17.097 1.00 89.31 126 ASN A C 1
ATOM 994 O O . ASN A 1 126 ? -14.706 7.171 17.444 1.00 89.31 126 ASN A O 1
ATOM 998 N N . GLN A 1 127 ? -14.126 5.069 16.914 1.00 93.94 127 GLN A N 1
ATOM 999 C CA . GLN A 1 127 ? -12.688 5.278 17.072 1.00 93.94 127 GLN A CA 1
ATOM 1000 C C . GLN A 1 127 ? -11.899 4.878 15.834 1.00 93.94 127 GLN A C 1
ATOM 1002 O O . GLN A 1 127 ? -12.195 3.883 15.172 1.00 93.94 127 GLN A O 1
ATOM 1007 N N . ASN A 1 128 ? -10.847 5.656 15.583 1.00 95.88 128 ASN A N 1
ATOM 1008 C CA . ASN A 1 128 ? -9.897 5.423 14.511 1.00 95.88 128 ASN A CA 1
ATOM 1009 C C . ASN A 1 128 ? -8.474 5.383 15.063 1.00 95.88 128 ASN A C 1
ATOM 1011 O O . ASN A 1 128 ? -8.128 6.116 15.992 1.00 95.88 128 ASN A O 1
ATOM 1015 N N . ARG A 1 129 ? -7.632 4.582 14.420 1.00 95.12 129 ARG A N 1
ATOM 1016 C CA . ARG A 1 129 ? -6.192 4.531 14.641 1.00 95.12 129 ARG A CA 1
ATOM 1017 C C . ARG A 1 129 ? -5.482 4.558 13.295 1.00 95.12 129 ARG A C 1
ATOM 1019 O O . ARG A 1 129 ? -5.949 3.946 12.341 1.00 95.12 129 ARG A O 1
ATOM 1026 N N . SER A 1 130 ? -4.365 5.269 13.215 1.00 96.06 130 SER A N 1
ATOM 1027 C CA . SER A 1 130 ? -3.568 5.350 11.992 1.00 96.06 130 SER A CA 1
ATOM 1028 C C . SER A 1 130 ? -2.270 4.569 12.121 1.00 96.06 130 SER A C 1
ATOM 1030 O O . SER A 1 130 ? -1.644 4.586 13.178 1.00 96.06 130 SER A O 1
ATOM 1032 N N . ALA A 1 131 ? -1.854 3.954 11.021 1.00 95.12 131 ALA A N 1
ATOM 1033 C CA . ALA A 1 131 ? -0.566 3.290 10.869 1.00 95.12 131 ALA A CA 1
ATOM 1034 C C . ALA A 1 131 ? 0.057 3.657 9.513 1.00 95.12 131 ALA A C 1
ATOM 1036 O O . ALA A 1 131 ? -0.566 4.338 8.690 1.00 95.12 131 ALA A O 1
ATOM 1037 N N . LYS A 1 132 ? 1.300 3.232 9.279 1.00 95.69 132 LYS A N 1
ATOM 1038 C CA . LYS A 1 132 ? 1.989 3.406 7.995 1.00 95.69 132 LYS A CA 1
ATOM 1039 C C . LYS A 1 132 ? 2.643 2.106 7.571 1.00 95.69 132 LYS A C 1
ATOM 1041 O O . LYS A 1 132 ? 3.301 1.457 8.378 1.00 95.69 132 LYS A O 1
ATOM 1046 N N . LEU A 1 133 ? 2.512 1.786 6.292 1.00 96.38 133 LEU A N 1
ATOM 1047 C CA . LEU A 1 133 ? 3.263 0.724 5.639 1.00 96.38 133 LEU A CA 1
ATOM 1048 C C . LEU A 1 133 ? 4.265 1.361 4.684 1.00 96.38 133 LEU A C 1
ATOM 1050 O O . LEU A 1 133 ? 3.921 2.292 3.956 1.00 96.38 133 LEU A O 1
ATOM 1054 N N . LEU A 1 134 ? 5.499 0.868 4.700 1.00 96.19 134 LEU A N 1
ATOM 1055 C CA . LEU A 1 134 ? 6.546 1.278 3.773 1.00 96.19 134 LEU A CA 1
ATOM 1056 C C . LEU A 1 134 ? 6.880 0.095 2.874 1.00 96.19 134 LEU A C 1
ATOM 1058 O O . LEU A 1 134 ? 7.430 -0.894 3.342 1.00 96.19 134 LEU A O 1
ATOM 1062 N N . PHE A 1 135 ? 6.556 0.206 1.595 1.00 96.38 135 PHE A N 1
ATOM 1063 C CA . PHE A 1 135 ? 6.930 -0.762 0.575 1.00 96.38 135 PHE A CA 1
ATOM 1064 C C . PHE A 1 135 ? 8.157 -0.277 -0.184 1.00 96.38 135 PHE A C 1
ATOM 1066 O O . PHE A 1 135 ? 8.402 0.924 -0.290 1.00 96.38 135 PHE A O 1
ATOM 1073 N N . VAL A 1 136 ? 8.904 -1.223 -0.746 1.00 94.56 136 VAL A N 1
ATOM 1074 C CA . VAL A 1 136 ? 10.019 -0.940 -1.648 1.00 94.56 136 VAL A CA 1
ATOM 1075 C C . VAL A 1 136 ? 9.734 -1.632 -2.973 1.00 94.56 136 VAL A C 1
ATOM 1077 O O . VAL A 1 136 ? 9.560 -2.850 -2.999 1.00 94.56 136 VAL A O 1
ATOM 1080 N N . VAL A 1 137 ? 9.666 -0.871 -4.064 1.00 94.19 137 VAL A N 1
ATOM 1081 C CA . VAL A 1 137 ? 9.291 -1.373 -5.395 1.00 94.19 137 VAL A CA 1
ATOM 1082 C C . VAL A 1 137 ? 10.451 -1.180 -6.365 1.00 94.19 137 VAL A C 1
ATOM 1084 O O . VAL A 1 137 ? 10.928 -0.064 -6.568 1.00 94.19 137 VAL A O 1
ATOM 1087 N N . ALA A 1 138 ? 10.924 -2.273 -6.955 1.00 91.62 138 ALA A N 1
ATOM 1088 C CA . ALA A 1 138 ? 11.918 -2.225 -8.019 1.00 91.62 138 ALA A CA 1
ATOM 1089 C C . ALA A 1 138 ? 11.281 -1.730 -9.328 1.00 91.62 138 ALA A C 1
ATOM 1091 O O . ALA A 1 138 ? 10.095 -1.970 -9.553 1.00 91.62 138 ALA A O 1
ATOM 1092 N N . PRO A 1 139 ? 12.041 -1.075 -10.216 1.00 89.00 139 PRO A N 1
ATOM 1093 C CA . PRO A 1 139 ? 11.536 -0.727 -11.537 1.00 89.00 139 PRO A CA 1
ATOM 1094 C C . PRO A 1 139 ? 11.347 -1.975 -12.409 1.00 89.00 139 PRO A C 1
ATOM 1096 O O . PRO A 1 139 ? 11.734 -3.094 -12.050 1.00 89.00 139 PRO A O 1
ATOM 1099 N N . GLN A 1 140 ? 10.807 -1.762 -13.606 1.00 86.62 140 GLN A N 1
ATOM 1100 C CA . GLN A 1 140 ? 10.752 -2.790 -14.641 1.00 86.62 140 GLN A CA 1
ATOM 1101 C C . GLN A 1 140 ? 12.147 -3.324 -15.020 1.00 86.62 140 GLN A C 1
ATOM 1103 O O . GLN A 1 140 ? 13.184 -2.695 -14.794 1.00 86.62 140 GLN A O 1
ATOM 1108 N N . ALA A 1 141 ? 12.177 -4.511 -15.628 1.00 81.56 141 ALA A N 1
ATOM 1109 C CA . ALA A 1 141 ? 13.414 -5.086 -16.144 1.00 81.56 141 ALA A CA 1
ATOM 1110 C C . ALA A 1 141 ? 14.077 -4.141 -17.165 1.00 81.56 141 ALA A C 1
ATOM 1112 O O . ALA A 1 141 ? 13.405 -3.566 -18.016 1.00 81.56 141 ALA A O 1
ATOM 1113 N N . GLY A 1 142 ? 15.402 -4.000 -17.084 1.00 72.31 142 GLY A N 1
ATOM 1114 C CA . GLY A 1 142 ? 16.176 -3.071 -17.918 1.00 72.31 142 GLY A CA 1
ATOM 1115 C C . GLY A 1 142 ? 16.574 -1.773 -17.209 1.00 72.31 142 GLY A C 1
ATOM 1116 O O . GLY A 1 142 ? 17.488 -1.100 -17.672 1.00 72.31 142 GLY A O 1
ATOM 1117 N N . PHE A 1 143 ? 15.980 -1.473 -16.052 1.00 69.81 143 PHE A N 1
ATOM 1118 C CA . PHE A 1 143 ? 16.402 -0.380 -15.178 1.00 69.81 143 PHE A CA 1
ATOM 1119 C C . PHE A 1 143 ? 17.254 -0.937 -14.023 1.00 69.81 143 PHE A C 1
ATOM 1121 O O . PHE A 1 143 ? 16.800 -1.800 -13.272 1.00 69.81 143 PHE A O 1
ATOM 1128 N N . THR A 1 144 ? 18.501 -0.471 -13.877 1.00 62.69 144 THR A N 1
ATOM 1129 C CA . THR A 1 144 ? 19.371 -0.841 -12.743 1.00 62.69 144 THR A CA 1
ATOM 1130 C C . THR A 1 144 ? 19.423 0.311 -11.747 1.00 62.69 144 THR A C 1
ATOM 1132 O O . THR A 1 144 ? 20.090 1.311 -11.991 1.00 62.69 144 THR A O 1
ATOM 1135 N N . CYS A 1 145 ? 18.720 0.163 -10.624 1.00 66.62 145 CYS A N 1
ATOM 1136 C CA . CYS A 1 145 ? 18.759 1.103 -9.502 1.00 66.62 145 CYS A CA 1
ATOM 1137 C C . CYS A 1 145 ? 19.762 0.618 -8.451 1.00 66.62 145 CYS A C 1
ATOM 1139 O O . CYS A 1 145 ? 19.390 0.196 -7.355 1.00 66.62 145 CYS A O 1
ATOM 1141 N N . ASP A 1 146 ? 21.037 0.574 -8.827 1.00 62.03 146 ASP A N 1
ATOM 1142 C CA . ASP A 1 146 ? 22.121 0.266 -7.901 1.00 62.03 146 ASP A CA 1
ATOM 1143 C C . ASP A 1 146 ? 23.073 1.455 -7.867 1.00 62.03 146 ASP A C 1
ATOM 1145 O O . ASP A 1 146 ? 23.956 1.583 -8.715 1.00 62.03 146 ASP A O 1
ATOM 1149 N N . LYS A 1 147 ? 22.891 2.317 -6.862 1.00 56.19 147 LYS A N 1
ATOM 1150 C CA . LYS A 1 147 ? 23.718 3.512 -6.648 1.00 56.19 147 LYS A CA 1
ATOM 1151 C C . LYS A 1 147 ? 25.221 3.232 -6.514 1.00 56.19 147 LYS A C 1
ATOM 1153 O O . LYS A 1 147 ? 26.005 4.171 -6.526 1.00 56.19 147 LYS A O 1
ATOM 1158 N N . TYR A 1 148 ? 25.624 1.968 -6.349 1.00 53.97 148 TYR A N 1
ATOM 1159 C CA . TYR A 1 148 ? 27.019 1.546 -6.218 1.00 53.97 148 TYR A CA 1
ATOM 1160 C C . TYR A 1 148 ? 27.561 0.803 -7.448 1.00 53.97 148 TYR A C 1
ATOM 1162 O O . TYR A 1 148 ? 28.707 0.353 -7.423 1.00 53.97 148 TYR A O 1
ATOM 1170 N N . LYS A 1 149 ? 26.754 0.633 -8.502 1.00 50.59 149 LYS A N 1
ATOM 1171 C CA . LYS A 1 149 ? 27.182 0.036 -9.781 1.00 50.59 149 LYS A CA 1
ATOM 1172 C C . LYS A 1 149 ? 27.132 1.011 -10.961 1.00 50.59 149 LYS A C 1
ATOM 1174 O O . LYS A 1 149 ? 27.321 0.566 -12.093 1.00 50.59 149 LYS A O 1
ATOM 1179 N N . GLY A 1 150 ? 26.872 2.290 -10.685 1.00 48.97 150 GLY A N 1
ATOM 1180 C CA . GLY A 1 150 ? 27.141 3.407 -11.593 1.00 48.97 150 GLY A CA 1
ATOM 1181 C C . GLY A 1 150 ? 28.620 3.761 -11.609 1.00 48.97 150 GLY A C 1
ATOM 1182 O O . GLY A 1 150 ? 29.230 3.750 -10.516 1.00 48.97 150 GLY A O 1
#

Sequence (150 aa):
MRKTWILSFILLISLFLAGCEEKTVTVEKEDIYQKLVMAETLSGMSEKTSTVIRTEGNLSLPTAYEGVTITYTSRNPEIISNNGEVTLPLTCWIESRDQQGTDNDEYANLNDNWPVVIDVVLSYQNQNRSAKLLFVVAPQAGFTCDKYKG

Radius of gyration: 28.64 Å; chains: 1; bounding box: 65×31×92 Å

pLDDT: mean 80.56, std 18.46, range [47.38, 98.56]

Foldseek 3Di:
DPDPVVVVVVVVVVVPPPDDPDPPVVVVVVVVVVVLVCCVVPQCQQVLAPDEAEDWAASCRDQDDPQKGKWKDKPCCVQQNRRRTGDAAPAFADDPVVPVPDDPVVCQQQGAFDWIKMWMWIDDDPDIDIDIGTHTYHHHPPRHGDNVVD